Protein AF-A0A2P4SLK2-F1 (afdb_monomer)

Foldseek 3Di:
DVLAPDDAQEDEDDQQDADPDADDQPSLVSNVVVNRYYDYDCVSLVPDVVSVVSSVVNVVSSCVRNVND

Organism: Bambusicola thoracicus (NCBI:txid9083)

Solvent-accessible surface area (backbone atoms only — not comparable to full-atom values): 4136 Å² total; per-residue (Å²): 93,75,46,75,74,50,94,56,61,66,46,77,48,82,35,68,51,83,67,96,65,78,92,56,60,71,53,50,51,46,16,52,77,70,64,32,43,77,42,74,73,61,67,46,43,73,76,34,78,67,24,24,52,34,32,52,54,52,50,51,57,47,40,72,63,48,69,79,104

InterPro domains:
  IPR002738 RNase P subunit p30 [PF01876] (2-69)
  IPR002738 RNase P subunit p30 [PTHR13031] (2-69)
  IPR016195 Polymerase/histidinol phosphatase-like [SSF89550] (2-68)

Mean predicted aligned error: 4.86 Å

Structure (mmCIF, N/CA/C/O backbone):
data_AF-A0A2P4SLK2-F1
#
_entry.id   AF-A0A2P4SLK2-F1
#
loop_
_atom_site.group_PDB
_atom_site.id
_atom_site.type_symbol
_atom_site.label_atom_id
_atom_site.label_alt_id
_atom_site.label_comp_id
_atom_site.label_asym_id
_atom_site.label_entity_id
_atom_site.label_seq_id
_atom_site.pdbx_PDB_ins_code
_atom_site.Cartn_x
_atom_site.Cartn_y
_atom_site.Cartn_z
_atom_site.occupancy
_atom_site.B_iso_or_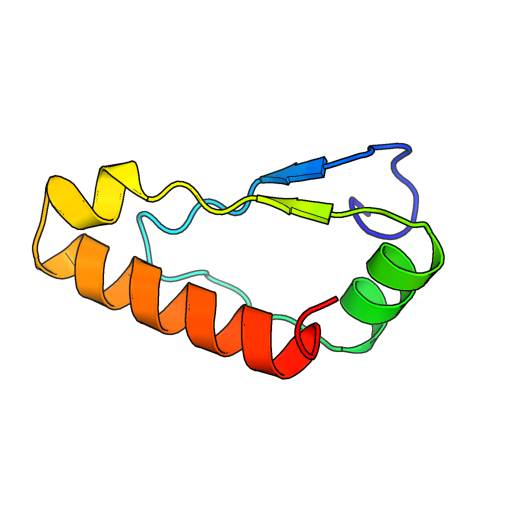equiv
_atom_site.auth_seq_id
_atom_site.auth_comp_id
_atom_site.auth_asym_id
_atom_site.auth_atom_id
_atom_site.pdbx_PDB_model_num
ATOM 1 N N . ILE A 1 1 ? -3.171 8.197 8.936 1.00 65.75 1 ILE A N 1
ATOM 2 C CA . ILE A 1 1 ? -4.275 9.000 8.363 1.00 65.75 1 ILE A CA 1
ATOM 3 C C . ILE A 1 1 ? -5.176 8.103 7.525 1.00 65.75 1 ILE A C 1
ATOM 5 O O . ILE A 1 1 ? -6.242 7.766 8.012 1.00 65.75 1 ILE A O 1
ATOM 9 N N . ALA A 1 2 ? -4.718 7.602 6.367 1.00 72.38 2 ALA A N 1
ATOM 10 C CA . ALA A 1 2 ? -5.509 6.685 5.530 1.00 72.38 2 ALA A CA 1
ATOM 11 C C . ALA A 1 2 ? -6.047 5.456 6.295 1.00 72.38 2 ALA A C 1
ATOM 13 O O . ALA A 1 2 ? -7.216 5.137 6.185 1.00 72.38 2 ALA A O 1
ATOM 14 N N . CYS A 1 3 ? -5.235 4.839 7.161 1.00 71.31 3 CYS A N 1
ATOM 15 C CA . CYS A 1 3 ? -5.652 3.674 7.956 1.00 71.31 3 CYS A CA 1
ATOM 16 C C . CYS A 1 3 ? -6.399 4.000 9.266 1.00 71.31 3 CYS A C 1
ATOM 18 O O . CYS A 1 3 ? -6.771 3.088 9.994 1.00 71.31 3 CYS A O 1
ATOM 20 N N . THR A 1 4 ? -6.510 5.276 9.654 1.00 75.25 4 THR A N 1
ATOM 21 C CA . THR A 1 4 ? -6.889 5.664 11.031 1.00 75.25 4 THR A CA 1
ATOM 22 C C . THR A 1 4 ? -8.039 6.656 11.112 1.00 75.25 4 THR A C 1
ATOM 24 O O . THR A 1 4 ? -8.781 6.650 12.085 1.00 75.25 4 THR A O 1
ATOM 27 N N . THR A 1 5 ? -8.156 7.556 10.144 1.00 77.19 5 THR A N 1
ATOM 28 C CA . THR A 1 5 ? -9.084 8.696 10.199 1.00 77.19 5 THR A CA 1
ATOM 29 C C . THR A 1 5 ? -9.855 8.891 8.903 1.00 77.19 5 THR A C 1
ATOM 31 O O . THR A 1 5 ? -10.841 9.612 8.909 1.00 77.19 5 THR A O 1
ATOM 34 N N . LEU A 1 6 ? -9.387 8.303 7.801 1.00 82.44 6 LEU A N 1
ATOM 35 C CA . LEU A 1 6 ? -10.052 8.384 6.509 1.00 82.44 6 LEU A CA 1
ATOM 36 C C . LEU A 1 6 ? -11.080 7.253 6.408 1.00 82.44 6 LEU A C 1
ATOM 38 O O . LEU A 1 6 ? -10.770 6.125 6.790 1.00 82.44 6 LEU A O 1
ATOM 42 N N . ASP A 1 7 ? -12.273 7.571 5.916 1.00 80.31 7 ASP A N 1
ATOM 43 C CA . ASP A 1 7 ? -13.344 6.599 5.690 1.00 80.31 7 ASP A CA 1
ATOM 44 C C . ASP A 1 7 ? -13.229 6.097 4.248 1.00 80.31 7 ASP A C 1
ATOM 46 O O . ASP A 1 7 ? -13.657 6.758 3.302 1.00 80.31 7 ASP A O 1
ATOM 50 N N . VAL A 1 8 ? -12.496 4.998 4.073 1.00 86.81 8 VAL A N 1
ATOM 51 C CA . VAL A 1 8 ? -12.208 4.388 2.771 1.00 86.81 8 VAL A CA 1
ATOM 52 C C . VAL A 1 8 ? -12.290 2.878 2.884 1.00 86.81 8 VAL A C 1
ATOM 54 O O . VAL A 1 8 ? -11.802 2.309 3.856 1.00 86.81 8 VAL A O 1
ATOM 57 N N . ASP A 1 9 ? -12.832 2.231 1.858 1.00 84.31 9 ASP A N 1
ATOM 58 C CA . ASP A 1 9 ? -12.927 0.769 1.809 1.00 84.31 9 ASP A CA 1
ATOM 59 C C . ASP A 1 9 ? -11.626 0.125 1.305 1.00 84.31 9 ASP A C 1
ATOM 61 O O . ASP A 1 9 ? -11.279 -0.995 1.686 1.00 84.31 9 ASP A O 1
ATOM 65 N N . LEU A 1 10 ? -10.885 0.837 0.444 1.00 87.38 10 LEU A N 1
ATOM 66 C CA . LEU A 1 10 ? -9.645 0.357 -0.160 1.00 87.38 10 LEU A CA 1
ATOM 67 C C . LEU A 1 10 ? -8.521 1.393 -0.099 1.00 87.38 10 LEU A C 1
ATOM 69 O O . LEU A 1 10 ? -8.710 2.583 -0.355 1.00 87.38 10 LEU A O 1
ATOM 73 N N . VAL A 1 11 ? -7.312 0.904 0.170 1.00 88.00 11 VAL A N 1
ATOM 74 C CA . VAL A 1 11 ? -6.066 1.671 0.109 1.00 88.00 11 VAL A CA 1
ATOM 75 C C . VAL A 1 11 ? -5.170 1.078 -0.973 1.00 88.00 11 VAL A C 1
ATOM 77 O O . VAL A 1 11 ? -4.605 -0.004 -0.808 1.00 88.00 11 VAL A O 1
ATOM 80 N N . CYS A 1 12 ? -4.999 1.810 -2.071 1.00 87.06 12 CYS A N 1
ATOM 81 C CA . CYS A 1 12 ? -4.091 1.422 -3.145 1.00 87.06 12 CYS A CA 1
ATOM 82 C C . CYS A 1 12 ? -2.643 1.738 -2.760 1.00 87.06 12 CYS A C 1
ATOM 84 O O . CYS A 1 12 ? -2.292 2.885 -2.465 1.00 87.06 12 CYS A O 1
ATOM 86 N N . ILE A 1 13 ? -1.778 0.730 -2.809 1.00 85.00 13 ILE A N 1
ATOM 87 C CA . ILE A 1 13 ? -0.347 0.897 -2.567 1.00 85.00 13 ILE A CA 1
ATOM 88 C C . ILE A 1 13 ? 0.361 0.949 -3.915 1.00 85.00 13 ILE A C 1
ATOM 90 O O . ILE A 1 13 ? 0.372 -0.023 -4.672 1.00 85.00 13 ILE A O 1
ATOM 94 N N . ASN A 1 14 ? 1.003 2.082 -4.199 1.00 83.44 14 ASN A N 1
ATOM 95 C CA . ASN A 1 14 ? 1.842 2.183 -5.380 1.00 83.44 14 ASN A CA 1
ATOM 96 C C . ASN A 1 14 ? 3.174 1.448 -5.154 1.00 83.44 14 ASN A C 1
ATOM 98 O O . ASN A 1 14 ? 3.971 1.827 -4.297 1.00 83.44 14 ASN A O 1
ATOM 102 N N . VAL A 1 15 ? 3.401 0.391 -5.931 1.00 80.06 15 VAL A N 1
ATOM 103 C CA . VAL A 1 15 ? 4.569 -0.501 -5.838 1.00 80.06 15 VAL A CA 1
ATOM 104 C C . VAL A 1 15 ? 5.505 -0.395 -7.046 1.00 80.06 15 VAL A C 1
ATOM 106 O O . VAL A 1 15 ? 6.372 -1.248 -7.235 1.00 80.06 15 VAL A O 1
ATOM 109 N N . THR A 1 16 ? 5.348 0.652 -7.861 1.00 77.44 16 THR A N 1
ATOM 110 C CA . THR A 1 16 ? 6.225 0.939 -9.009 1.00 77.44 16 THR A CA 1
ATOM 111 C C . THR A 1 16 ? 7.666 1.218 -8.590 1.00 77.44 16 THR A C 1
ATOM 113 O O . THR A 1 16 ? 8.588 0.980 -9.364 1.00 77.44 16 THR A O 1
ATOM 116 N N . GLU A 1 17 ? 7.865 1.707 -7.366 1.00 79.69 17 GLU A N 1
ATOM 117 C CA . GLU A 1 17 ? 9.151 2.164 -6.851 1.00 79.69 17 GLU A CA 1
ATOM 118 C C . GLU A 1 17 ? 9.432 1.604 -5.453 1.00 79.69 17 GLU A C 1
ATOM 120 O O . GLU A 1 17 ? 8.585 0.984 -4.796 1.00 79.69 17 GLU A O 1
ATOM 125 N N . LYS A 1 18 ? 10.660 1.830 -4.978 1.00 77.00 18 LYS A N 1
ATOM 126 C CA . LYS A 1 18 ? 11.023 1.533 -3.597 1.00 77.00 18 LYS A CA 1
ATOM 127 C C . LYS A 1 18 ? 10.224 2.451 -2.673 1.00 77.00 18 LYS A C 1
ATOM 129 O O . LYS A 1 18 ? 10.414 3.664 -2.692 1.00 77.00 18 LYS A O 1
ATOM 1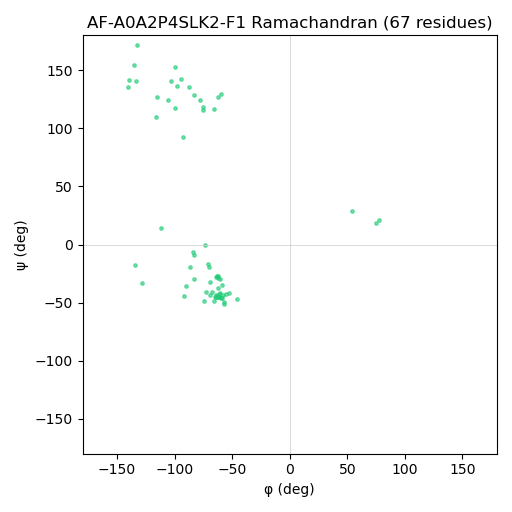34 N N . LEU A 1 19 ? 9.370 1.861 -1.840 1.0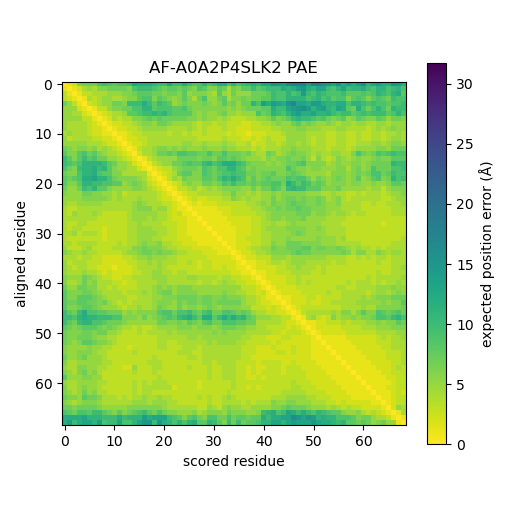0 78.00 19 LEU A N 1
ATOM 135 C CA . LEU A 1 19 ? 8.599 2.617 -0.861 1.00 78.00 19 LEU A CA 1
ATOM 136 C C . LEU A 1 19 ? 9.560 3.358 0.087 1.00 78.00 19 LEU A C 1
ATOM 138 O O . LEU A 1 19 ? 10.463 2.732 0.652 1.00 78.00 19 LEU A O 1
ATOM 142 N N . PRO A 1 20 ? 9.378 4.674 0.300 1.00 78.62 20 PRO A N 1
ATOM 143 C CA . PRO A 1 20 ? 10.211 5.445 1.222 1.00 78.62 20 PRO A CA 1
ATOM 144 C C . PRO A 1 20 ? 9.884 5.146 2.695 1.00 78.62 20 PRO A C 1
ATOM 146 O O . PRO A 1 20 ? 10.490 5.718 3.598 1.00 78.62 20 PRO A O 1
ATOM 149 N N . PHE A 1 21 ? 8.922 4.258 2.954 1.00 78.62 21 PHE A N 1
ATOM 150 C CA . PHE A 1 21 ? 8.475 3.872 4.281 1.00 78.62 21 PHE A CA 1
ATOM 151 C C . PHE A 1 21 ? 8.319 2.356 4.396 1.00 78.62 21 PHE A C 1
ATOM 153 O O . PHE A 1 21 ? 8.048 1.655 3.424 1.00 78.62 21 PHE A O 1
ATOM 160 N N . TYR A 1 22 ? 8.438 1.868 5.627 1.00 80.44 22 TYR A N 1
ATOM 161 C CA . TYR A 1 22 ? 8.107 0.492 5.972 1.00 80.44 22 TYR A CA 1
ATOM 162 C C . TYR A 1 22 ? 6.673 0.409 6.480 1.00 80.44 22 TYR A C 1
ATOM 164 O O . TYR A 1 22 ? 6.208 1.277 7.227 1.00 80.44 22 TYR A O 1
ATOM 172 N N . PHE A 1 23 ? 5.989 -0.671 6.122 1.00 83.50 23 PHE A N 1
ATOM 173 C CA . PHE A 1 23 ? 4.700 -1.008 6.704 1.00 83.50 23 PHE A CA 1
ATOM 174 C C . PHE A 1 23 ? 4.863 -1.265 8.206 1.00 83.50 23 PHE A C 1
ATOM 176 O O . PHE A 1 23 ? 5.701 -2.056 8.642 1.00 83.50 23 PHE A O 1
ATOM 183 N N . ARG A 1 24 ? 4.062 -0.574 9.018 1.00 86.44 24 ARG A N 1
ATOM 184 C CA . ARG A 1 24 ? 4.030 -0.760 10.471 1.00 86.44 24 ARG A CA 1
ATOM 185 C C . ARG A 1 24 ? 2.796 -1.574 10.847 1.00 86.44 24 ARG A C 1
ATOM 187 O O . ARG A 1 24 ? 1.718 -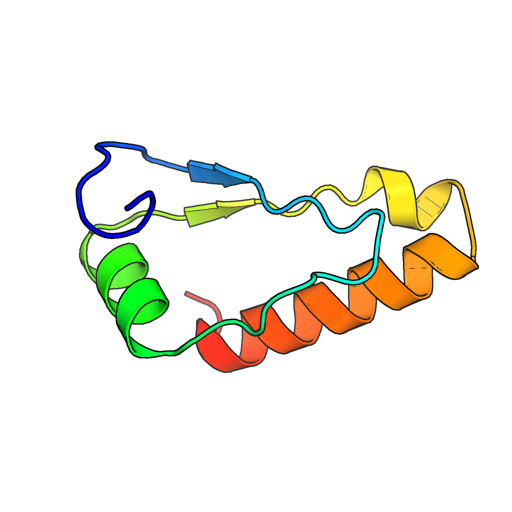1.329 10.319 1.00 86.44 24 ARG A O 1
ATOM 194 N N . ARG A 1 25 ? 2.932 -2.483 11.815 1.00 85.81 25 ARG A N 1
ATOM 195 C CA . ARG A 1 25 ? 1.816 -3.307 12.319 1.00 85.81 25 ARG A CA 1
ATOM 196 C C . ARG A 1 25 ? 0.635 -2.508 12.897 1.00 85.81 25 ARG A C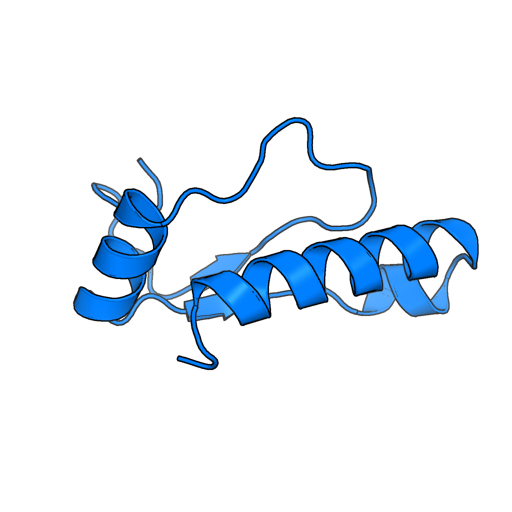 1
ATOM 198 O O . ARG A 1 25 ? -0.487 -2.821 12.523 1.00 85.81 25 ARG A O 1
ATOM 205 N N . PRO A 1 26 ? 0.829 -1.482 13.753 1.00 88.19 26 PRO A N 1
ATOM 206 C CA . PRO A 1 26 ? -0.295 -0.780 14.380 1.00 88.19 26 PRO A CA 1
ATOM 207 C C . PRO A 1 26 ? -1.312 -0.162 13.400 1.00 88.19 26 PRO A C 1
ATOM 209 O O . PRO A 1 26 ? -2.502 -0.417 13.570 1.00 88.19 26 PRO A O 1
ATOM 212 N N . PRO A 1 27 ? -0.910 0.605 12.361 1.00 87.19 27 PRO A N 1
ATOM 213 C CA . PRO A 1 27 ? -1.875 1.156 11.409 1.00 87.19 27 PRO A CA 1
ATOM 214 C C . PRO A 1 27 ? -2.522 0.082 10.530 1.00 87.19 27 PRO A C 1
ATOM 216 O O . PRO A 1 27 ? -3.684 0.229 10.177 1.00 87.19 27 PRO A O 1
ATOM 219 N N . VAL A 1 28 ? -1.804 -0.997 10.202 1.00 87.75 28 VAL A N 1
ATOM 220 C CA . VAL A 1 28 ? -2.355 -2.097 9.396 1.00 87.75 28 VAL A CA 1
ATOM 221 C C . VAL A 1 28 ? -3.410 -2.878 10.177 1.00 87.75 28 VAL A C 1
ATOM 223 O O . VAL A 1 28 ? -4.477 -3.136 9.641 1.00 87.75 28 VAL A O 1
ATOM 226 N N . ASN A 1 29 ? -3.171 -3.178 11.456 1.00 87.69 29 ASN A N 1
ATOM 227 C CA . ASN A 1 29 ? -4.183 -3.826 12.294 1.00 87.69 29 ASN A CA 1
ATOM 228 C C . ASN A 1 29 ? -5.435 -2.955 12.437 1.00 87.69 29 ASN A C 1
ATOM 230 O O . ASN A 1 29 ? -6.533 -3.467 12.288 1.00 87.69 29 ASN A O 1
ATOM 234 N N . MET A 1 30 ? -5.278 -1.640 12.638 1.00 88.56 30 MET A N 1
ATOM 235 C CA . MET A 1 30 ? -6.436 -0.740 12.666 1.00 88.56 30 MET A CA 1
ATOM 236 C C . MET A 1 30 ? -7.206 -0.714 11.342 1.00 88.56 30 MET A C 1
ATOM 238 O O . MET A 1 30 ? -8.429 -0.636 11.369 1.00 88.56 30 MET A O 1
ATOM 242 N N . ALA A 1 31 ? -6.514 -0.779 10.201 1.00 88.06 31 ALA A N 1
ATOM 243 C CA . ALA A 1 31 ? -7.168 -0.886 8.899 1.00 88.06 31 ALA A CA 1
ATOM 244 C C . ALA A 1 31 ? -7.963 -2.197 8.779 1.00 88.06 31 ALA A C 1
ATOM 246 O O . ALA A 1 31 ? -9.128 -2.163 8.398 1.00 88.06 31 ALA A O 1
ATOM 247 N N . ILE A 1 32 ? -7.372 -3.324 9.187 1.00 87.06 32 ILE A N 1
ATOM 248 C CA . ILE A 1 32 ? -8.017 -4.647 9.164 1.00 87.06 32 ILE A CA 1
ATOM 249 C C . ILE A 1 32 ? -9.233 -4.691 10.097 1.00 87.06 32 ILE A C 1
ATOM 251 O O . ILE A 1 32 ? -10.288 -5.173 9.696 1.00 87.06 32 ILE A O 1
ATOM 255 N N . ASP A 1 33 ? -9.118 -4.156 11.315 1.00 87.94 33 ASP A N 1
ATOM 256 C CA . ASP A 1 33 ? -10.218 -4.113 12.290 1.00 87.94 33 ASP A CA 1
ATOM 257 C C . ASP A 1 33 ? -11.386 -3.239 11.801 1.00 87.94 33 ASP A C 1
ATOM 259 O O . ASP A 1 33 ? -12.538 -3.477 12.158 1.00 87.94 33 ASP A O 1
ATOM 263 N N . ARG A 1 34 ? -11.094 -2.242 10.957 1.00 88.12 34 ARG A N 1
ATOM 264 C CA . ARG A 1 34 ? -12.089 -1.397 10.284 1.00 88.12 34 ARG A CA 1
ATOM 265 C C . ARG A 1 34 ? -12.665 -2.015 9.007 1.00 88.12 34 ARG A C 1
ATOM 267 O O . ARG A 1 34 ? -13.610 -1.456 8.468 1.00 88.12 34 ARG A O 1
ATOM 274 N N . GLY A 1 35 ? -12.121 -3.133 8.523 1.00 86.75 35 GLY A N 1
ATOM 275 C CA . GLY A 1 35 ? -12.534 -3.750 7.258 1.00 86.75 35 GLY A CA 1
ATOM 276 C C . GLY A 1 35 ? -11.985 -3.054 6.008 1.00 86.75 35 GLY A C 1
ATOM 277 O O . GLY A 1 35 ? -12.551 -3.207 4.932 1.00 86.75 35 GLY A O 1
ATOM 278 N N . ILE A 1 36 ? -10.898 -2.291 6.140 1.00 89.06 36 ILE A N 1
ATOM 279 C CA . ILE A 1 36 ? -10.222 -1.631 5.018 1.00 89.06 36 ILE A CA 1
ATOM 280 C C . ILE A 1 36 ? -9.281 -2.632 4.347 1.00 89.06 36 ILE A C 1
ATOM 282 O O . ILE A 1 36 ? -8.416 -3.218 5.007 1.00 89.06 36 ILE A O 1
ATOM 286 N N . TYR A 1 37 ? -9.389 -2.770 3.028 1.00 87.69 37 TYR A N 1
ATOM 287 C CA . TYR A 1 37 ? -8.550 -3.666 2.236 1.00 87.69 37 TYR A CA 1
ATOM 288 C C . TYR A 1 37 ? -7.402 -2.926 1.547 1.00 87.69 37 TYR A C 1
ATOM 290 O O . TYR A 1 37 ? -7.482 -1.738 1.233 1.00 87.69 37 TYR A O 1
ATOM 298 N N . PHE A 1 38 ? -6.308 -3.640 1.288 1.00 88.62 38 PHE A N 1
ATOM 299 C CA . PHE A 1 38 ? -5.152 -3.093 0.581 1.00 88.62 38 PHE A CA 1
ATOM 300 C C . PHE A 1 38 ? -5.096 -3.631 -0.846 1.00 88.62 38 PHE A C 1
ATOM 302 O O . PHE A 1 38 ? -5.030 -4.841 -1.056 1.00 88.62 38 PHE A O 1
ATOM 309 N N . GLU A 1 39 ? -5.069 -2.732 -1.828 1.00 88.44 39 GLU A N 1
ATOM 310 C CA . GLU A 1 39 ? -4.929 -3.094 -3.238 1.00 88.44 39 GLU A CA 1
ATOM 311 C C . GLU A 1 39 ? -3.474 -2.943 -3.701 1.00 88.44 39 GLU A C 1
ATOM 313 O O . GLU A 1 39 ? -2.812 -1.937 -3.421 1.00 88.44 39 GLU A O 1
ATOM 318 N N . LEU A 1 40 ? -2.990 -3.933 -4.458 1.00 86.50 40 LEU A N 1
ATOM 319 C CA . LEU A 1 40 ? -1.724 -3.867 -5.183 1.00 86.50 40 LEU A CA 1
ATOM 320 C C . LEU A 1 40 ? -1.949 -3.913 -6.694 1.00 86.50 40 LEU A C 1
ATOM 322 O O . LEU A 1 40 ? -2.515 -4.863 -7.233 1.00 86.50 40 LEU A O 1
ATOM 326 N N . LEU A 1 41 ? -1.378 -2.936 -7.394 1.00 87.06 41 LEU A N 1
ATOM 327 C CA . LEU A 1 41 ? -1.309 -2.935 -8.852 1.00 87.06 41 LEU A CA 1
ATOM 328 C C . LEU A 1 41 ? -0.238 -3.917 -9.342 1.00 87.06 41 LEU A C 1
ATOM 330 O O . LEU A 1 41 ? 0.952 -3.734 -9.088 1.00 87.06 41 LEU A O 1
ATOM 334 N N . TYR A 1 42 ? -0.649 -4.926 -10.111 1.00 86.94 42 TYR A N 1
ATOM 335 C CA . TYR A 1 42 ? 0.267 -5.903 -10.716 1.00 86.94 42 TYR A CA 1
ATOM 336 C C . TYR A 1 42 ? 0.831 -5.451 -12.072 1.00 86.94 42 TYR A C 1
ATOM 338 O O . TYR A 1 42 ? 1.867 -5.947 -12.507 1.00 86.94 42 TYR A O 1
ATOM 346 N N . THR A 1 43 ? 0.189 -4.491 -12.745 1.00 87.69 43 THR A N 1
ATOM 347 C CA . THR A 1 43 ? 0.625 -3.925 -14.033 1.00 87.69 43 THR A CA 1
ATOM 348 C C . THR A 1 43 ? 2.122 -3.570 -14.100 1.00 87.69 43 THR A C 1
ATOM 350 O O . THR A 1 43 ? 2.768 -3.956 -15.080 1.00 87.69 43 THR A O 1
ATOM 353 N N . PRO A 1 44 ? 2.727 -2.881 -13.106 1.00 83.69 44 PRO A N 1
ATOM 354 C CA . PRO A 1 44 ? 4.165 -2.593 -13.130 1.00 83.69 44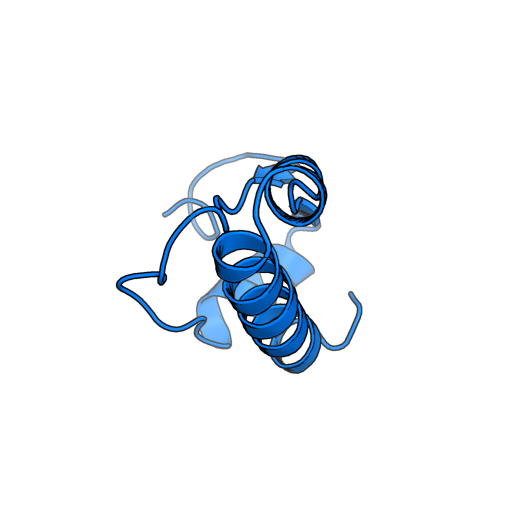 PRO A CA 1
ATOM 355 C C . PRO A 1 44 ? 5.048 -3.848 -13.107 1.00 83.69 44 PRO A C 1
ATOM 357 O O . PRO A 1 44 ? 6.139 -3.828 -13.671 1.00 83.69 44 PRO A O 1
ATOM 360 N N . ALA A 1 45 ? 4.574 -4.965 -12.548 1.00 85.31 45 ALA A N 1
ATOM 361 C CA . ALA A 1 45 ? 5.318 -6.222 -12.536 1.00 85.31 45 ALA A CA 1
ATOM 362 C C . ALA A 1 45 ? 5.428 -6.890 -13.918 1.00 85.31 45 ALA A C 1
ATOM 364 O O . ALA A 1 45 ? 6.307 -7.730 -14.114 1.00 85.31 45 ALA A O 1
ATOM 365 N N . ILE A 1 46 ? 4.553 -6.529 -14.864 1.00 87.56 46 ILE A N 1
ATOM 366 C CA . ILE A 1 46 ? 4.571 -7.046 -16.241 1.00 87.56 46 ILE A CA 1
ATOM 367 C C . ILE A 1 46 ? 5.442 -6.167 -17.145 1.00 87.56 46 ILE A C 1
ATOM 369 O O . ILE A 1 46 ? 6.114 -6.680 -18.035 1.00 87.56 46 ILE A O 1
ATOM 373 N N . LYS A 1 47 ? 5.444 -4.847 -16.921 1.00 87.69 47 LYS A N 1
ATOM 374 C CA . LYS A 1 47 ? 6.121 -3.882 -17.801 1.00 87.69 47 LYS A CA 1
ATOM 375 C C . LYS A 1 47 ? 7.645 -3.921 -17.696 1.00 87.69 47 LYS A C 1
ATOM 377 O O . LYS A 1 47 ? 8.315 -3.816 -18.717 1.00 87.69 47 LYS A O 1
ATOM 382 N N . ASP A 1 48 ? 8.188 -4.049 -16.485 1.00 87.12 48 ASP A N 1
ATOM 383 C CA . ASP A 1 48 ? 9.632 -3.970 -16.249 1.00 87.12 48 ASP A CA 1
ATOM 384 C C . ASP A 1 48 ? 10.089 -5.002 -15.207 1.00 87.12 48 ASP A C 1
ATOM 386 O O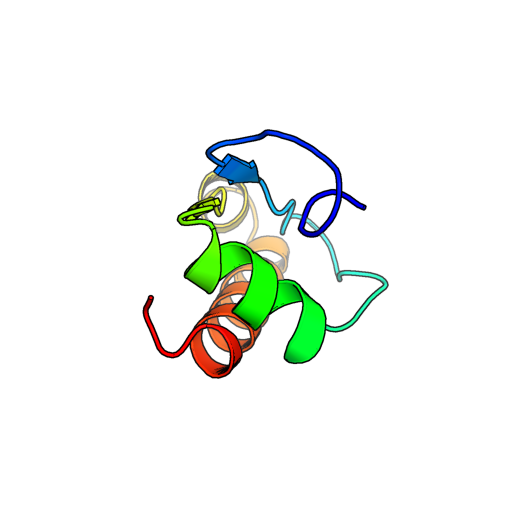 . ASP A 1 48 ? 9.492 -5.182 -14.142 1.00 87.12 48 ASP A O 1
ATOM 390 N N . SER A 1 49 ? 11.200 -5.677 -15.504 1.00 86.69 49 SER A N 1
ATOM 391 C CA . SER A 1 49 ? 11.840 -6.648 -14.616 1.00 86.69 49 SER A CA 1
ATOM 392 C C . SER A 1 49 ? 12.302 -6.058 -13.274 1.00 86.69 49 SER A C 1
ATOM 394 O O . SER A 1 49 ? 12.327 -6.778 -12.271 1.00 86.69 49 SER A O 1
ATOM 396 N N . THR A 1 50 ? 12.652 -4.771 -13.229 1.00 87.31 50 THR A N 1
ATOM 397 C CA . THR A 1 50 ? 13.054 -4.052 -12.012 1.00 87.31 50 THR A CA 1
ATOM 398 C C . THR A 1 50 ? 11.840 -3.749 -11.138 1.00 87.31 50 THR A C 1
ATOM 400 O O . THR A 1 50 ? 11.817 -4.121 -9.962 1.00 87.31 50 THR A O 1
ATOM 403 N N . MET A 1 51 ? 10.783 -3.198 -11.737 1.00 86.44 51 MET A N 1
ATOM 404 C CA . MET A 1 51 ? 9.489 -2.963 -11.093 1.00 86.44 51 MET A CA 1
ATOM 405 C C . MET A 1 51 ? 8.862 -4.256 -10.572 1.00 86.44 51 MET A C 1
ATOM 407 O O . MET A 1 51 ? 8.272 -4.264 -9.491 1.00 86.44 51 MET A O 1
ATOM 411 N N . ARG A 1 52 ? 9.055 -5.381 -11.272 1.00 89.19 52 ARG A N 1
ATOM 412 C CA . ARG A 1 52 ? 8.643 -6.709 -10.799 1.00 89.19 52 ARG A CA 1
ATOM 413 C C . ARG A 1 52 ? 9.278 -7.073 -9.461 1.00 89.19 52 ARG A C 1
ATOM 415 O O . ARG A 1 52 ? 8.580 -7.569 -8.580 1.00 89.19 52 ARG A O 1
ATOM 422 N N . ARG A 1 53 ? 10.578 -6.811 -9.277 1.00 89.19 53 ARG A N 1
ATOM 423 C CA . ARG A 1 53 ? 11.262 -7.085 -7.999 1.00 89.19 53 ARG A CA 1
ATOM 424 C C . ARG A 1 53 ? 10.687 -6.231 -6.873 1.00 89.19 53 ARG A C 1
ATOM 426 O O . ARG A 1 53 ? 10.429 -6.763 -5.797 1.00 89.19 53 ARG A O 1
ATOM 433 N N . TYR A 1 54 ? 10.448 -4.944 -7.126 1.00 88.06 54 TYR A N 1
ATOM 434 C CA . TYR A 1 54 ? 9.839 -4.053 -6.135 1.00 88.06 54 TYR A CA 1
ATOM 435 C C . TYR A 1 54 ? 8.412 -4.473 -5.788 1.00 88.06 54 TYR A C 1
ATOM 437 O O . TYR A 1 54 ? 8.089 -4.599 -4.610 1.00 88.06 54 TYR A O 1
ATOM 445 N N . THR A 1 55 ? 7.602 -4.793 -6.797 1.00 89.25 55 THR A N 1
ATOM 446 C CA . THR A 1 55 ? 6.218 -5.249 -6.619 1.00 89.25 55 THR A CA 1
ATOM 447 C C . THR A 1 55 ? 6.153 -6.488 -5.734 1.00 89.25 55 THR A C 1
ATOM 449 O O . THR A 1 55 ? 5.444 -6.486 -4.733 1.00 89.25 55 THR A O 1
ATOM 452 N N . ILE A 1 56 ? 6.951 -7.517 -6.039 1.00 89.25 56 ILE A N 1
ATOM 453 C CA . ILE A 1 56 ? 6.977 -8.762 -5.259 1.00 89.25 56 ILE A CA 1
ATOM 454 C C . ILE A 1 56 ? 7.495 -8.512 -3.835 1.00 89.25 56 ILE A C 1
ATOM 456 O O . ILE A 1 56 ? 6.892 -8.981 -2.873 1.00 89.25 56 ILE A O 1
ATOM 460 N N . SER A 1 57 ? 8.579 -7.748 -3.675 1.00 89.44 57 SER A N 1
ATOM 461 C CA . SER A 1 57 ? 9.165 -7.455 -2.358 1.00 89.44 57 SER A CA 1
ATOM 462 C C . SER A 1 57 ? 8.194 -6.702 -1.437 1.00 89.44 57 SER A C 1
ATOM 464 O O . SER A 1 57 ? 8.007 -7.060 -0.268 1.00 89.44 57 SER A O 1
ATOM 466 N N . ASN A 1 58 ? 7.521 -5.684 -1.979 1.00 88.50 58 ASN A N 1
ATOM 467 C CA . ASN A 1 58 ? 6.528 -4.898 -1.253 1.00 88.50 58 ASN A CA 1
ATOM 468 C C . ASN A 1 58 ? 5.289 -5.744 -0.922 1.00 88.50 58 ASN A C 1
ATOM 470 O O . ASN A 1 58 ? 4.798 -5.678 0.204 1.00 88.50 58 ASN A O 1
ATOM 474 N N . ALA A 1 59 ? 4.830 -6.583 -1.860 1.00 88.62 59 ALA A N 1
ATOM 475 C CA . ALA A 1 59 ? 3.710 -7.499 -1.651 1.00 88.62 59 ALA A CA 1
ATOM 476 C C . ALA A 1 59 ? 3.984 -8.490 -0.512 1.00 88.62 59 ALA A C 1
ATOM 478 O O . ALA A 1 59 ? 3.141 -8.665 0.363 1.00 88.62 59 ALA A O 1
ATOM 479 N N . ILE A 1 60 ? 5.177 -9.097 -0.482 1.00 89.44 60 ILE A N 1
ATOM 480 C CA . ILE A 1 60 ? 5.588 -10.020 0.588 1.00 89.44 60 ILE A CA 1
ATOM 481 C C . ILE A 1 60 ? 5.614 -9.300 1.937 1.00 89.44 60 ILE A C 1
ATOM 483 O O . ILE A 1 60 ? 5.088 -9.819 2.921 1.00 89.44 60 ILE A O 1
ATOM 487 N N . SER A 1 61 ? 6.184 -8.093 1.979 1.00 88.69 61 SER A N 1
ATOM 488 C CA . SER A 1 61 ? 6.247 -7.288 3.203 1.00 88.69 61 SER A CA 1
ATOM 489 C C . SER A 1 61 ? 4.852 -6.959 3.739 1.00 88.69 61 SER A C 1
ATOM 491 O O . SER A 1 61 ? 4.610 -7.064 4.941 1.00 88.69 61 SER A O 1
ATOM 493 N N . LEU A 1 62 ? 3.915 -6.611 2.852 1.00 87.56 62 LEU A N 1
ATOM 494 C CA . LEU A 1 62 ? 2.526 -6.360 3.221 1.00 87.56 62 LEU A CA 1
ATOM 495 C C . LEU A 1 62 ? 1.839 -7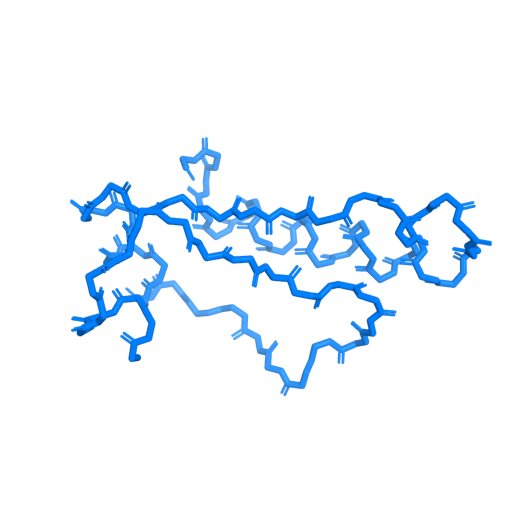.641 3.719 1.00 87.56 62 LEU A C 1
ATOM 497 O O . LEU A 1 62 ? 1.272 -7.638 4.808 1.00 87.56 62 LEU A O 1
ATOM 501 N N . MET A 1 63 ? 1.961 -8.752 2.987 1.00 88.56 63 MET A N 1
ATOM 502 C CA . MET A 1 63 ? 1.399 -10.060 3.359 1.00 88.56 63 MET A CA 1
ATOM 503 C C . MET A 1 63 ? 1.852 -10.520 4.749 1.00 88.56 63 MET A C 1
ATOM 505 O O . MET A 1 63 ? 1.039 -10.980 5.551 1.00 88.56 63 MET A O 1
ATOM 509 N N . GLN A 1 64 ? 3.136 -10.347 5.076 1.00 87.94 64 GLN A N 1
ATOM 510 C CA . GLN A 1 64 ? 3.686 -10.692 6.391 1.00 87.94 64 GLN A CA 1
ATOM 511 C C . GLN A 1 64 ? 3.068 -9.886 7.541 1.00 87.94 64 GLN A C 1
ATOM 513 O O . GLN A 1 64 ? 3.024 -10.358 8.682 1.00 87.94 64 GLN A O 1
ATOM 518 N N . ILE A 1 65 ? 2.614 -8.665 7.266 1.00 87.12 65 ILE A N 1
ATOM 519 C CA . ILE A 1 65 ? 2.064 -7.760 8.275 1.00 87.12 65 ILE A CA 1
ATOM 520 C C . ILE A 1 65 ? 0.553 -7.929 8.377 1.00 87.12 65 ILE A C 1
ATOM 522 O O . ILE A 1 65 ? 0.057 -8.052 9.495 1.00 87.12 65 ILE A O 1
ATOM 526 N N . CYS A 1 66 ? -0.147 -8.019 7.245 1.00 83.31 66 CYS A N 1
ATOM 527 C CA . CYS A 1 66 ? -1.589 -8.257 7.200 1.00 83.31 66 CYS A CA 1
ATOM 528 C C . CYS A 1 66 ? -1.977 -9.686 7.611 1.00 83.31 66 CYS A C 1
ATOM 530 O O . CYS A 1 66 ? -3.135 -9.948 7.915 1.00 83.31 66 CYS A O 1
ATOM 532 N N . LYS A 1 67 ? -1.021 -10.630 7.631 1.00 82.56 67 LYS A N 1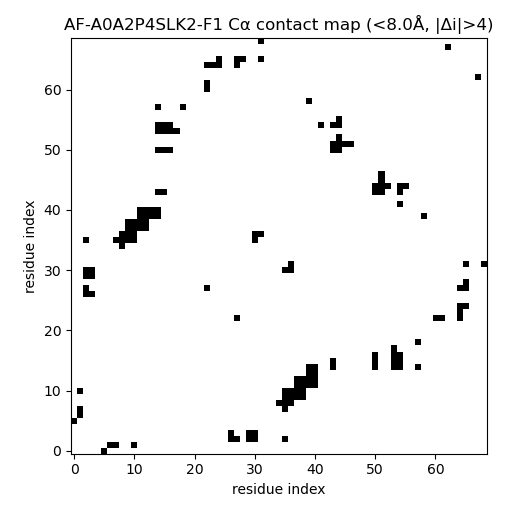
ATOM 533 C CA . LYS A 1 67 ? -1.262 -12.064 7.880 1.00 82.56 67 LYS A CA 1
ATOM 534 C C . LYS A 1 67 ? -2.312 -12.678 6.935 1.00 82.56 67 LYS A C 1
ATOM 536 O O . LYS A 1 67 ? -2.987 -13.632 7.313 1.00 82.56 67 LYS A O 1
ATOM 541 N N . GLY A 1 68 ? -2.438 -12.138 5.720 1.00 71.56 68 GLY A N 1
ATOM 542 C CA . GLY A 1 68 ? -3.403 -12.597 4.715 1.00 71.56 68 GLY A CA 1
ATOM 543 C C . GLY A 1 68 ? -4.858 -12.196 4.979 1.00 71.56 68 GLY A C 1
ATOM 544 O O . GLY A 1 68 ? -5.751 -12.834 4.426 1.00 71.56 68 GLY A O 1
ATOM 545 N N . LYS A 1 69 ? -5.091 -11.191 5.832 1.00 63.28 69 LYS A N 1
ATOM 546 C CA . LYS A 1 69 ? -6.388 -10.525 5.987 1.00 63.28 69 LYS A CA 1
ATOM 547 C C . LYS A 1 69 ? -6.462 -9.244 5.169 1.00 63.28 69 LYS A C 1
ATOM 549 O O . LYS A 1 69 ? -5.397 -8.606 4.997 1.00 63.28 69 LYS A O 1
#

pLDDT: mean 84.42, std 5.72, range [63.28, 89.44]

Nearest PDB structures (foldseek):
  6ahu-assembly1_I  TM=9.125E-01  e=8.931E-07  Homo sapiens
  7c7a-assembly1_I  TM=9.375E-01  e=3.436E-03  Saccharomyces cerevisiae S288C
  7c7a-assembly1_J  TM=8.438E-01  e=6.946E-03  Saccharomyces cerevisiae S288C
  3jza-assembly1_A  TM=3.597E-01  e=9.004E+00  Homo sapiens

Radius of gyration: 12.29 Å; Cα contacts (8 Å, |Δi|>4): 78; chains: 1; bounding box: 26×22×32 Å

Secondary structure (DSSP, 8-state):
-TTTT---SEEEE--SS--SSPPPHHHHHHHHHTT-EEEE--HHHHH-HHHHHHHHHHHHHHHHHHTT-

Sequence (69 aa):
IACTTLDVDLVCINVTEKLPFYFRRPPVNMAIDRGIYFELLYTPAIKDSTMRRYTISNAISLMQICKGK